Protein AF-A0A7Z3H7X1-F1 (afdb_monomer_lite)

Secondary structure (DSSP, 8-state):
--SS-TTS-HHHHSPPP----SS----TT---------------GGG---HHHHHHHHHHHHHHHHHHHHHHHHHHHHHHHHHHHHHHHTT---HHHHHHHHHHHHHHHHHHHGGGSTTTTTS--PPPPP-

Sequence (131 aa):
MLPHSADAPQAARFPVDLYPADGQVQLPGLDLGERPPTTVGIIDWSQVITAEAKAQAAAEQLLAAVVSDIAHRRAVADTAIAPLQDAFDIGEATPDDEARLKLWKKYRVALSRVPEQEGYPNEIDWPAPPA

Foldseek 3Di:
DPPDDPPDPPCVVDPPDPPPPPDDDDDPPDPPPDDDPPPPPPPPPVPPPDPVNVVVVVVVVLQVVQVVVLVVQLVVLVVLLVVLVVCVVVVNHDPVSVVLNVQSVVLNVLSVCQCVDPCPPPDTDRDDRDD

Structure (mmCIF, N/CA/C/O backbone):
data_AF-A0A7Z3H7X1-F1
#
_entry.id   AF-A0A7Z3H7X1-F1
#
loop_
_atom_site.group_PDB
_atom_site.id
_atom_site.type_symbol
_atom_site.label_atom_id
_atom_site.label_alt_id
_atom_site.label_comp_id
_atom_site.label_asym_id
_atom_site.label_entity_id
_atom_site.label_seq_id
_atom_site.pdbx_PDB_ins_code
_atom_site.Cartn_x
_atom_site.Cartn_y
_atom_site.Cartn_z
_atom_site.occupancy
_atom_site.B_iso_or_equiv
_atom_site.auth_seq_id
_atom_site.auth_comp_id
_atom_site.auth_asym_id
_atom_site.auth_atom_id
_atom_site.pdbx_PDB_model_num
ATOM 1 N N . MET A 1 1 ? 50.606 -27.508 -42.759 1.00 47.12 1 MET A N 1
ATOM 2 C CA . MET A 1 1 ? 51.928 -26.851 -42.785 1.00 47.12 1 MET A CA 1
ATOM 3 C C . MET A 1 1 ? 51.673 -25.367 -42.979 1.00 47.12 1 MET A C 1
ATOM 5 O O . MET A 1 1 ? 51.220 -24.991 -44.050 1.00 47.12 1 MET A O 1
ATOM 9 N N . LEU A 1 2 ? 51.812 -24.559 -41.924 1.00 52.75 2 LEU A N 1
ATOM 10 C CA . LEU A 1 2 ? 51.730 -23.098 -42.046 1.00 52.75 2 LEU A CA 1
ATOM 11 C C . LEU A 1 2 ? 52.907 -22.629 -42.921 1.00 52.75 2 LEU A C 1
ATOM 13 O O . LEU A 1 2 ? 54.008 -23.146 -42.729 1.00 52.75 2 LEU A O 1
ATOM 17 N N . PRO A 1 3 ? 52.704 -21.706 -43.878 1.00 58.84 3 PRO A N 1
ATOM 18 C CA . PRO A 1 3 ? 53.699 -21.405 -44.910 1.00 58.84 3 PRO A CA 1
ATOM 19 C C . PRO A 1 3 ? 54.991 -20.751 -44.391 1.00 58.84 3 PRO A C 1
ATOM 21 O O . PRO A 1 3 ? 55.952 -20.660 -45.150 1.00 58.84 3 PRO A O 1
ATOM 24 N N . HIS A 1 4 ? 55.068 -20.353 -43.113 1.00 54.34 4 HIS A N 1
ATOM 25 C CA . HIS A 1 4 ? 56.256 -19.716 -42.538 1.00 54.34 4 HIS A CA 1
ATOM 26 C C . HIS A 1 4 ? 56.580 -20.268 -41.138 1.00 54.34 4 HIS A C 1
ATOM 28 O O . HIS A 1 4 ? 55.733 -20.277 -40.244 1.00 54.34 4 HIS A O 1
ATOM 34 N N . SER A 1 5 ? 57.814 -20.748 -40.955 1.00 57.41 5 SER A N 1
ATOM 35 C CA . SER A 1 5 ? 58.368 -21.255 -39.693 1.00 57.41 5 SER A CA 1
ATOM 36 C C . SER A 1 5 ? 58.697 -20.123 -38.711 1.00 57.41 5 SER A C 1
ATOM 38 O O . SER A 1 5 ? 58.894 -18.970 -39.097 1.00 57.41 5 SER A O 1
ATOM 40 N N . ALA A 1 6 ? 58.761 -20.451 -37.414 1.00 58.62 6 ALA A N 1
ATOM 41 C CA . ALA A 1 6 ? 58.834 -19.469 -36.331 1.00 58.62 6 ALA A CA 1
ATOM 42 C C . ALA A 1 6 ? 60.137 -18.642 -36.255 1.00 58.62 6 ALA A C 1
ATOM 44 O O . ALA A 1 6 ? 60.213 -17.728 -35.434 1.00 58.62 6 ALA A O 1
ATOM 45 N N . ASP A 1 7 ? 61.103 -18.922 -37.129 1.00 59.03 7 ASP A N 1
ATOM 46 C CA . ASP A 1 7 ? 62.408 -18.256 -37.239 1.00 59.03 7 ASP A CA 1
ATOM 47 C C . ASP A 1 7 ? 62.498 -17.323 -38.469 1.00 59.03 7 ASP A C 1
ATOM 49 O O . ASP A 1 7 ? 63.521 -16.702 -38.731 1.00 59.03 7 ASP A O 1
ATOM 53 N N . ALA A 1 8 ? 61.415 -17.198 -39.250 1.00 57.50 8 ALA A N 1
ATOM 54 C CA . ALA A 1 8 ? 61.398 -16.329 -40.422 1.00 57.50 8 ALA A CA 1
ATOM 55 C C . ALA A 1 8 ? 61.550 -14.843 -40.021 1.00 57.50 8 ALA A C 1
ATOM 57 O O . ALA A 1 8 ? 60.896 -14.409 -39.058 1.00 57.50 8 ALA A O 1
ATOM 58 N N . PRO A 1 9 ? 62.357 -14.051 -40.759 1.00 61.84 9 PRO A N 1
ATOM 59 C CA . PRO A 1 9 ? 62.561 -12.631 -40.484 1.00 61.84 9 PRO A CA 1
ATOM 60 C C . PRO A 1 9 ? 61.236 -11.865 -40.573 1.00 61.84 9 PRO A C 1
ATOM 62 O O . PRO A 1 9 ? 60.347 -12.231 -41.341 1.00 61.84 9 PRO A O 1
ATOM 65 N N . GLN A 1 10 ? 61.091 -10.788 -39.797 1.00 59.53 10 GLN A N 1
ATOM 66 C CA . GLN A 1 10 ? 59.816 -10.074 -39.627 1.00 59.53 10 GLN A CA 1
ATOM 67 C C . GLN A 1 10 ? 59.187 -9.613 -40.956 1.00 59.53 10 GLN A C 1
ATOM 69 O O . GLN A 1 10 ? 57.973 -9.714 -41.112 1.00 59.53 10 GLN A O 1
ATOM 74 N N . ALA A 1 11 ? 60.011 -9.246 -41.944 1.00 59.94 11 ALA A N 1
ATOM 75 C CA . ALA A 1 11 ? 59.586 -8.876 -43.299 1.00 59.94 11 ALA A CA 1
ATOM 76 C C . ALA A 1 11 ? 58.986 -10.033 -44.129 1.00 59.94 11 ALA A C 1
ATOM 78 O O . ALA A 1 11 ? 58.267 -9.790 -45.092 1.00 59.94 11 ALA A O 1
ATOM 79 N N . ALA A 1 12 ? 59.275 -11.290 -43.776 1.00 59.50 12 ALA A N 1
ATOM 80 C CA . ALA A 1 12 ? 58.675 -12.471 -44.403 1.00 59.50 12 ALA A CA 1
ATOM 81 C C . ALA A 1 12 ? 57.371 -12.905 -43.713 1.00 59.50 12 ALA A C 1
ATOM 83 O O . ALA A 1 12 ? 56.585 -13.647 -44.295 1.00 59.50 12 ALA A O 1
ATOM 84 N N . ARG A 1 13 ? 57.140 -12.464 -42.469 1.00 58.53 13 ARG A N 1
ATOM 85 C CA . ARG A 1 13 ? 55.922 -12.772 -41.701 1.00 58.53 13 ARG A CA 1
ATOM 86 C C . ARG A 1 13 ? 54.839 -11.722 -41.866 1.00 58.53 13 ARG A C 1
ATOM 88 O O . ARG A 1 13 ? 53.662 -12.063 -41.830 1.00 58.53 13 ARG A O 1
ATOM 95 N N . PHE A 1 14 ? 55.243 -10.469 -42.030 1.00 59.56 14 PHE A N 1
ATOM 96 C CA . PHE A 1 14 ? 54.345 -9.343 -42.204 1.00 59.56 14 PHE A CA 1
ATOM 97 C C . PHE A 1 14 ? 54.836 -8.536 -43.406 1.00 59.56 14 PHE A C 1
ATOM 99 O O . PHE A 1 14 ? 55.933 -7.974 -43.338 1.00 59.56 14 PHE A O 1
ATOM 106 N N . PRO A 1 15 ? 54.084 -8.509 -44.520 1.00 63.66 15 PRO A N 1
ATOM 107 C CA . PRO A 1 15 ? 54.414 -7.618 -45.619 1.00 63.66 15 PRO A CA 1
ATOM 108 C C . PRO A 1 15 ? 54.400 -6.170 -45.113 1.00 63.66 15 PRO A C 1
ATOM 110 O O . PRO A 1 15 ? 53.576 -5.807 -44.275 1.00 63.66 15 PRO A O 1
ATOM 113 N N . VAL A 1 16 ? 55.345 -5.363 -45.596 1.00 63.94 16 VAL A N 1
ATOM 114 C CA . VAL A 1 16 ? 55.392 -3.919 -45.331 1.00 63.94 16 VAL A CA 1
ATOM 115 C C . VAL A 1 16 ? 54.067 -3.287 -45.751 1.00 63.94 16 VAL A C 1
ATOM 117 O O . VAL A 1 16 ? 53.587 -3.561 -46.854 1.00 63.94 16 VAL A O 1
ATOM 120 N N . ASP A 1 17 ? 53.509 -2.431 -44.892 1.00 62.94 17 ASP A N 1
ATOM 121 C CA . ASP A 1 17 ? 52.371 -1.594 -45.258 1.00 62.94 17 ASP A CA 1
ATOM 122 C C . ASP A 1 17 ? 52.748 -0.761 -46.482 1.00 62.94 17 ASP A C 1
ATOM 124 O O . ASP A 1 17 ? 53.668 0.064 -46.463 1.00 62.94 17 ASP A O 1
ATOM 128 N N . LEU A 1 18 ? 52.040 -1.005 -47.581 1.00 62.94 18 LEU A N 1
ATOM 129 C CA . LEU A 1 18 ? 52.082 -0.126 -48.731 1.00 62.94 18 LEU A CA 1
ATOM 130 C C . LEU A 1 18 ? 51.364 1.153 -48.310 1.00 62.94 18 LEU A C 1
ATOM 132 O O . LEU A 1 18 ? 50.143 1.165 -48.196 1.00 62.94 18 LEU A O 1
ATOM 136 N N . TYR A 1 19 ? 52.121 2.220 -48.073 1.00 59.94 19 TYR A N 1
ATOM 137 C CA . TYR A 1 19 ? 51.577 3.570 -48.038 1.00 59.94 19 TYR A CA 1
ATOM 138 C C . TYR A 1 19 ? 51.411 4.015 -49.494 1.00 59.94 19 TYR A C 1
ATOM 140 O O . TYR A 1 19 ? 52.415 4.380 -50.117 1.00 59.94 19 TYR A O 1
ATOM 148 N N . PRO A 1 20 ? 50.208 3.941 -50.102 1.00 58.94 20 PRO A N 1
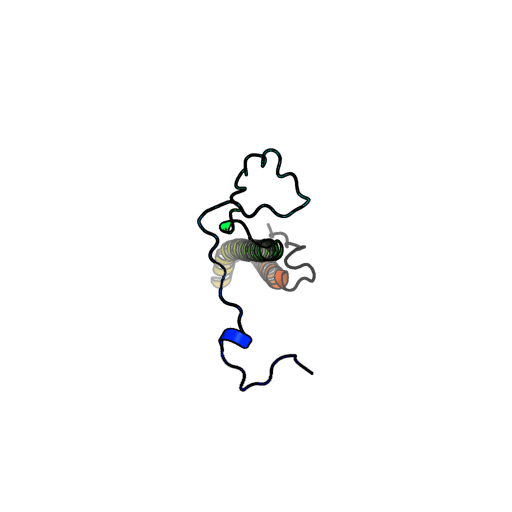ATOM 149 C CA . PRO A 1 20 ? 50.015 4.600 -51.382 1.00 58.94 20 PRO A CA 1
ATOM 150 C C . PRO A 1 20 ? 50.342 6.084 -51.188 1.00 58.94 20 PRO A C 1
ATOM 152 O O . PRO A 1 20 ? 49.929 6.687 -50.198 1.00 58.94 20 PRO A O 1
ATOM 155 N N . ALA A 1 21 ? 51.105 6.670 -52.114 1.00 56.97 21 ALA A N 1
ATOM 156 C CA . ALA A 1 21 ? 51.181 8.122 -52.208 1.00 56.97 21 ALA A CA 1
ATOM 157 C C . ALA A 1 21 ? 49.740 8.638 -52.303 1.00 56.97 21 ALA A C 1
ATOM 159 O O . ALA A 1 21 ? 49.008 8.138 -53.155 1.00 56.97 21 ALA A O 1
ATOM 160 N N . ASP A 1 22 ? 49.344 9.540 -51.397 1.00 52.88 22 ASP A N 1
ATOM 161 C CA . ASP A 1 22 ? 47.984 10.075 -51.231 1.00 52.88 22 ASP A CA 1
ATOM 162 C C . ASP A 1 22 ? 47.238 10.186 -52.574 1.00 52.88 22 ASP A C 1
ATOM 164 O O . ASP A 1 22 ? 47.444 11.107 -53.366 1.00 52.88 22 ASP A O 1
ATOM 168 N N . GLY A 1 23 ? 46.428 9.171 -52.874 1.00 60.62 23 GLY A N 1
ATOM 169 C CA . GLY A 1 23 ? 45.860 8.956 -54.197 1.00 60.62 23 GLY A CA 1
ATOM 170 C C . GLY A 1 23 ? 44.895 7.776 -54.189 1.00 60.62 23 GLY A C 1
ATOM 171 O O . GLY A 1 23 ? 45.133 6.760 -53.535 1.00 60.62 23 GLY A O 1
ATOM 172 N N . GLN A 1 24 ? 43.761 7.928 -54.877 1.00 54.06 24 GLN A N 1
ATOM 173 C CA . GLN A 1 24 ? 42.690 6.932 -54.890 1.00 54.06 24 GLN A CA 1
ATOM 174 C C . GLN A 1 24 ? 43.179 5.602 -55.481 1.00 54.06 24 GLN A C 1
ATOM 176 O O . GLN A 1 24 ? 43.585 5.529 -56.639 1.00 54.06 24 GLN A O 1
ATOM 181 N N . VAL A 1 25 ? 43.102 4.532 -54.689 1.00 54.19 25 VAL A N 1
ATOM 182 C CA . VAL A 1 25 ? 43.359 3.166 -55.155 1.00 54.19 25 VAL A CA 1
ATOM 183 C C . VAL A 1 25 ? 42.160 2.716 -55.996 1.00 54.19 25 VAL A C 1
ATOM 185 O O . VAL A 1 25 ? 41.135 2.302 -55.454 1.00 54.19 25 VAL A O 1
ATOM 188 N N . GLN A 1 26 ? 42.255 2.832 -57.322 1.00 55.38 26 GLN A N 1
ATOM 189 C CA . GLN A 1 26 ? 41.218 2.342 -58.233 1.00 55.38 26 GLN A CA 1
ATOM 190 C C . GLN A 1 26 ? 41.362 0.822 -58.406 1.00 55.38 26 GLN A C 1
ATOM 192 O O . GLN A 1 26 ? 42.329 0.339 -58.995 1.00 55.38 26 GLN A O 1
ATOM 197 N N . LEU A 1 27 ? 40.395 0.055 -57.898 1.00 55.19 27 LEU A N 1
ATOM 198 C CA . LEU A 1 27 ? 40.308 -1.387 -58.138 1.00 55.19 27 LEU A CA 1
ATOM 199 C C . LEU A 1 27 ? 39.831 -1.645 -59.585 1.00 55.19 27 LEU A C 1
ATOM 201 O O . LEU A 1 27 ? 38.851 -1.031 -60.015 1.00 55.19 27 LEU A O 1
ATOM 205 N N . PRO A 1 28 ? 40.478 -2.541 -60.355 1.00 53.84 28 PRO A N 1
ATOM 206 C CA . PRO A 1 28 ? 40.094 -2.804 -61.739 1.00 53.84 28 PRO A CA 1
ATOM 207 C C . PRO A 1 28 ? 38.726 -3.503 -61.800 1.00 53.84 28 PRO A C 1
ATOM 209 O O . PRO A 1 28 ? 38.554 -4.590 -61.255 1.00 53.84 28 PRO A O 1
ATOM 212 N N . GLY A 1 29 ? 37.756 -2.875 -62.476 1.00 57.56 29 GLY A N 1
ATOM 213 C CA . GLY A 1 29 ? 36.411 -3.423 -62.717 1.00 57.56 29 GLY A CA 1
ATOM 214 C C . GLY A 1 29 ? 35.267 -2.777 -61.923 1.00 57.56 29 GLY A C 1
ATOM 215 O O . GLY A 1 29 ? 34.116 -3.146 -62.137 1.00 57.56 29 GLY A O 1
ATOM 216 N N . LEU A 1 30 ? 35.551 -1.807 -61.049 1.00 53.56 30 LEU A N 1
ATOM 217 C CA . LEU A 1 30 ? 34.536 -1.003 -60.361 1.00 53.56 30 LEU A CA 1
ATOM 218 C C . LEU A 1 30 ? 34.607 0.443 -60.864 1.00 53.56 30 LEU A C 1
ATOM 220 O O . LEU A 1 30 ? 35.495 1.206 -60.481 1.00 53.56 30 LEU A O 1
ATOM 224 N N . ASP A 1 31 ? 33.673 0.804 -61.743 1.00 57.12 31 ASP A N 1
ATOM 225 C CA . ASP A 1 31 ? 33.411 2.197 -62.100 1.00 57.12 31 ASP A CA 1
ATOM 226 C C . ASP A 1 31 ? 32.767 2.869 -60.878 1.00 57.12 31 ASP A C 1
ATOM 228 O O . ASP A 1 31 ? 31.596 2.652 -60.565 1.00 57.12 31 ASP A O 1
ATOM 232 N N . LEU A 1 32 ? 33.570 3.603 -60.103 1.00 55.00 32 LEU A N 1
ATOM 233 C CA . LEU A 1 32 ? 33.102 4.386 -58.958 1.00 55.00 32 LEU A CA 1
ATOM 234 C C . LEU A 1 32 ? 32.497 5.704 -59.461 1.00 55.00 32 LEU A C 1
ATOM 236 O O . LEU A 1 32 ? 32.973 6.784 -59.114 1.00 55.00 32 LEU A O 1
ATOM 240 N N . GLY A 1 33 ? 31.466 5.609 -60.301 1.00 52.97 33 GLY A N 1
ATOM 241 C CA . GLY A 1 33 ? 30.613 6.741 -60.638 1.00 52.97 33 GLY A CA 1
ATOM 242 C C . GLY A 1 33 ? 29.989 7.318 -59.366 1.00 52.97 33 GLY A C 1
ATOM 243 O O . GLY A 1 33 ? 29.518 6.561 -58.519 1.00 52.97 33 GLY A O 1
ATOM 244 N N . GLU A 1 34 ? 30.073 8.646 -59.232 1.00 52.78 34 GLU A N 1
ATOM 245 C CA . GLU A 1 34 ? 29.483 9.511 -58.201 1.00 52.78 34 GLU A CA 1
ATOM 246 C C . GLU A 1 34 ? 29.096 8.789 -56.894 1.00 52.78 34 GLU A C 1
ATOM 248 O O . GLU A 1 34 ? 27.983 8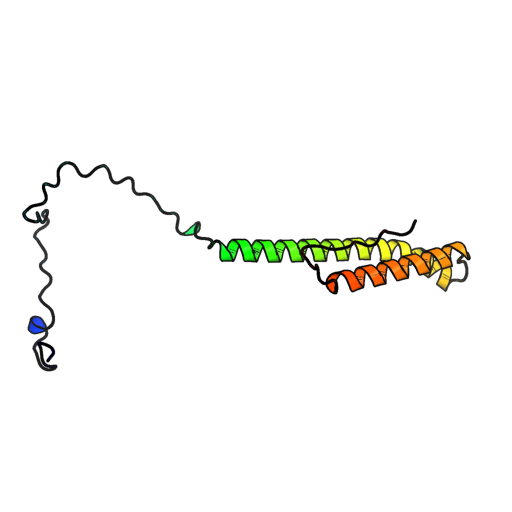.287 -56.728 1.00 52.78 34 GLU A O 1
ATOM 253 N N . ARG A 1 35 ? 30.018 8.753 -55.921 1.00 52.09 35 ARG A N 1
ATOM 254 C CA . ARG A 1 35 ? 29.697 8.305 -54.559 1.00 52.09 35 ARG A CA 1
ATOM 255 C C . ARG A 1 35 ? 28.515 9.168 -54.068 1.00 52.09 35 ARG A C 1
ATOM 257 O O . ARG A 1 35 ? 28.708 10.380 -53.941 1.00 52.09 35 ARG A O 1
ATOM 264 N N . PRO A 1 36 ? 27.311 8.610 -53.815 1.00 56.38 36 PRO A N 1
ATOM 265 C CA . PRO A 1 36 ? 26.204 9.406 -53.296 1.00 56.38 36 PRO A CA 1
ATOM 266 C C . PRO A 1 36 ? 26.674 10.072 -51.999 1.00 56.38 36 PRO A C 1
ATOM 268 O O . PRO A 1 36 ? 27.488 9.466 -51.287 1.00 56.38 36 PRO A O 1
ATOM 271 N N . PRO A 1 37 ? 26.234 11.309 -51.694 1.00 55.81 37 PRO A N 1
ATOM 272 C CA . PRO A 1 37 ? 26.691 12.001 -50.503 1.00 55.81 37 PRO A CA 1
ATOM 273 C C . PRO A 1 37 ? 26.455 11.075 -49.319 1.00 55.81 37 PRO A C 1
ATOM 275 O O . PRO A 1 37 ? 25.331 10.640 -49.067 1.00 55.81 37 PRO A O 1
ATOM 278 N N . THR A 1 38 ? 27.538 10.719 -48.633 1.00 55.59 38 THR A N 1
ATOM 279 C CA . THR A 1 38 ? 27.473 9.987 -47.379 1.00 55.59 38 THR A CA 1
ATOM 280 C C . THR A 1 38 ? 26.728 10.887 -46.407 1.00 55.59 38 THR A C 1
ATOM 282 O O . THR A 1 38 ? 27.332 11.732 -45.748 1.00 55.59 38 THR A O 1
ATOM 285 N N . THR A 1 39 ? 25.407 10.744 -46.323 1.00 55.41 39 THR A N 1
ATOM 286 C CA . THR A 1 39 ? 24.693 11.102 -45.109 1.00 55.41 39 THR A CA 1
ATOM 287 C C . THR A 1 39 ? 25.324 10.229 -44.044 1.00 55.41 39 THR A C 1
ATOM 289 O O . THR A 1 39 ? 25.066 9.029 -43.975 1.00 55.41 39 THR A O 1
ATOM 292 N N . VAL A 1 40 ? 26.240 10.816 -43.275 1.00 59.75 40 VAL A N 1
ATOM 293 C CA . VAL A 1 40 ? 26.696 10.246 -42.017 1.00 59.75 40 VAL A CA 1
ATOM 294 C C . VAL A 1 40 ? 25.429 10.094 -41.186 1.00 59.75 40 VAL A C 1
ATOM 296 O O . VAL A 1 40 ? 24.940 11.053 -40.597 1.00 59.75 40 VAL A O 1
ATOM 299 N N . GLY A 1 41 ? 24.836 8.903 -41.217 1.00 61.84 41 GLY A N 1
ATOM 300 C CA . GLY A 1 41 ? 23.880 8.492 -40.212 1.00 61.84 41 GLY A CA 1
ATOM 301 C C . GLY A 1 41 ? 24.665 8.464 -38.916 1.00 61.84 41 GLY A C 1
ATOM 302 O O . GLY A 1 41 ? 25.411 7.520 -38.666 1.00 61.84 41 GLY A O 1
ATOM 303 N N . ILE A 1 42 ? 24.591 9.548 -38.150 1.00 67.69 42 ILE A N 1
ATOM 304 C CA . ILE A 1 42 ? 25.136 9.608 -36.801 1.00 67.69 42 ILE A CA 1
ATOM 305 C C . ILE A 1 42 ? 24.275 8.630 -36.004 1.00 67.69 42 ILE A C 1
ATOM 307 O O . ILE A 1 42 ? 23.182 8.973 -35.560 1.00 67.69 42 ILE A O 1
ATOM 311 N N . ILE A 1 43 ? 24.711 7.372 -35.930 1.00 64.06 43 ILE A N 1
ATOM 312 C CA . ILE A 1 43 ? 24.098 6.395 -35.040 1.00 64.06 43 ILE A CA 1
ATOM 313 C C . ILE A 1 43 ? 24.453 6.873 -33.641 1.00 64.06 43 ILE A C 1
ATOM 315 O O . ILE A 1 43 ? 25.612 6.811 -33.226 1.00 64.06 43 ILE A O 1
ATOM 319 N N . ASP A 1 44 ? 23.460 7.419 -32.950 1.00 68.19 44 ASP A N 1
ATOM 320 C CA . ASP A 1 44 ? 23.595 7.803 -31.559 1.00 68.19 44 ASP A CA 1
ATOM 321 C C . ASP A 1 44 ? 23.706 6.523 -30.721 1.00 68.19 44 ASP A C 1
ATOM 323 O O . ASP A 1 44 ? 22.715 5.905 -30.330 1.00 68.19 44 ASP A O 1
ATOM 327 N N . TRP A 1 45 ? 24.943 6.081 -30.487 1.00 65.94 45 TRP A N 1
ATOM 328 C CA . TRP A 1 45 ? 25.227 4.897 -29.678 1.00 65.94 45 TRP A CA 1
ATOM 329 C C . TRP A 1 45 ? 24.828 5.082 -28.201 1.00 65.94 45 TRP A C 1
ATOM 331 O O . TRP A 1 45 ? 24.750 4.096 -27.472 1.00 65.94 45 TRP A O 1
ATOM 341 N N . SER A 1 46 ? 24.504 6.307 -27.762 1.00 63.50 46 SER A N 1
ATOM 342 C CA . SER A 1 46 ? 23.887 6.567 -26.457 1.00 63.50 46 SER A CA 1
ATOM 343 C C . SER A 1 46 ? 22.400 6.181 -26.418 1.00 63.50 46 SER A C 1
ATOM 345 O O . SER A 1 46 ? 21.835 6.113 -25.327 1.00 63.50 46 SER A O 1
ATOM 347 N N . GLN A 1 47 ? 21.763 5.902 -27.558 1.00 58.22 47 GLN A N 1
ATOM 348 C CA . GLN A 1 47 ? 20.366 5.454 -27.640 1.00 58.22 47 GLN A CA 1
ATOM 349 C C . GLN A 1 47 ? 20.221 3.924 -27.682 1.00 58.22 47 GLN A C 1
ATOM 351 O O . GLN A 1 47 ? 19.103 3.415 -27.787 1.00 58.22 47 GLN A O 1
ATOM 356 N N . VAL A 1 48 ? 21.316 3.159 -27.575 1.00 61.22 48 VAL A N 1
ATOM 357 C CA . VAL A 1 48 ? 21.253 1.687 -27.557 1.00 61.22 48 VAL A CA 1
ATOM 358 C C . VAL A 1 48 ? 20.936 1.187 -26.149 1.00 61.22 48 VAL A C 1
ATOM 360 O O . VAL A 1 48 ? 21.751 0.562 -25.478 1.00 61.22 48 VAL A O 1
ATOM 363 N N . ILE A 1 49 ? 19.713 1.454 -25.696 1.00 63.56 49 ILE A N 1
ATOM 364 C CA . ILE A 1 49 ? 19.097 0.642 -24.649 1.00 63.56 49 ILE A CA 1
ATOM 365 C C . ILE A 1 49 ? 18.613 -0.628 -25.346 1.00 63.56 49 ILE A C 1
ATOM 367 O O . ILE A 1 49 ? 17.758 -0.568 -26.233 1.00 63.56 49 ILE A O 1
ATOM 371 N N . THR A 1 50 ? 19.176 -1.783 -24.991 1.00 70.75 50 THR A N 1
ATOM 372 C CA . THR A 1 50 ? 18.671 -3.062 -25.503 1.00 70.75 50 THR A CA 1
ATOM 373 C C . THR A 1 50 ? 17.196 -3.208 -25.124 1.00 70.75 50 THR A C 1
ATOM 375 O O . THR A 1 50 ? 16.761 -2.746 -24.066 1.00 70.75 50 THR A O 1
ATOM 378 N N . ALA A 1 51 ? 16.396 -3.847 -25.984 1.00 72.12 51 ALA A N 1
ATOM 379 C CA . ALA A 1 51 ? 14.987 -4.113 -25.682 1.00 72.12 51 ALA A CA 1
ATOM 380 C C . ALA A 1 51 ? 14.824 -4.832 -24.325 1.00 72.12 51 ALA A C 1
ATOM 382 O O . ALA A 1 51 ? 13.871 -4.568 -23.595 1.00 72.12 51 ALA A O 1
ATOM 383 N N . GLU A 1 52 ? 15.806 -5.660 -23.962 1.00 73.00 52 GLU A N 1
ATOM 384 C CA . GLU A 1 52 ? 15.926 -6.325 -22.664 1.00 73.00 52 GLU A CA 1
ATOM 385 C C . GLU A 1 52 ? 16.087 -5.340 -21.497 1.00 73.00 52 GLU A C 1
ATOM 387 O O . GLU A 1 52 ? 15.316 -5.412 -20.545 1.00 73.00 52 GLU A O 1
ATOM 392 N N . ALA A 1 53 ? 16.999 -4.364 -21.578 1.00 79.81 53 ALA A N 1
ATOM 393 C CA . ALA A 1 53 ? 17.183 -3.370 -20.516 1.00 79.81 53 ALA A CA 1
ATOM 394 C C . ALA A 1 53 ? 15.928 -2.504 -20.304 1.00 79.81 53 ALA A C 1
ATOM 396 O O . ALA A 1 53 ? 15.565 -2.185 -19.171 1.00 79.81 53 ALA A O 1
ATOM 397 N N . LYS A 1 54 ? 15.212 -2.170 -21.386 1.00 77.75 54 LYS A N 1
ATOM 398 C CA . LYS A 1 54 ? 13.930 -1.456 -21.303 1.00 77.75 54 LYS A CA 1
ATOM 399 C C . LYS A 1 54 ? 12.842 -2.305 -20.637 1.00 77.75 54 LYS A C 1
ATOM 401 O O . LYS A 1 54 ? 12.064 -1.779 -19.845 1.00 77.75 54 LYS A O 1
ATOM 406 N N . ALA A 1 55 ? 12.782 -3.599 -20.952 1.00 81.06 55 ALA A N 1
ATOM 407 C CA . ALA A 1 55 ? 11.836 -4.523 -20.331 1.00 81.06 55 ALA A CA 1
ATOM 408 C C . ALA A 1 55 ? 12.117 -4.700 -18.831 1.00 81.06 55 ALA A C 1
ATOM 410 O O . ALA A 1 55 ? 11.189 -4.733 -18.027 1.00 81.06 55 ALA A O 1
ATOM 411 N N . GLN A 1 56 ? 13.393 -4.750 -18.452 1.00 81.00 56 GLN A N 1
ATOM 412 C CA . GLN A 1 56 ? 13.823 -4.907 -17.067 1.00 81.00 56 GLN A CA 1
ATOM 413 C C . GLN A 1 56 ? 13.468 -3.677 -16.223 1.00 81.00 56 GLN A C 1
ATOM 415 O O . GLN A 1 56 ? 12.794 -3.813 -15.204 1.00 81.00 56 GLN A O 1
ATOM 420 N N . ALA A 1 57 ? 13.767 -2.476 -16.729 1.00 83.69 57 ALA A N 1
ATOM 421 C CA . ALA A 1 57 ? 13.364 -1.228 -16.086 1.00 83.69 57 ALA A CA 1
ATOM 422 C C . ALA A 1 57 ? 11.835 -1.112 -15.939 1.00 83.69 57 ALA A C 1
ATOM 424 O O . ALA A 1 57 ? 11.345 -0.677 -14.898 1.00 83.69 57 ALA A O 1
ATOM 425 N N . ALA A 1 58 ? 11.065 -1.537 -16.948 1.00 83.94 58 ALA A N 1
ATOM 426 C CA . ALA A 1 58 ? 9.605 -1.537 -16.873 1.00 83.94 58 ALA A CA 1
ATOM 427 C C . ALA A 1 58 ? 9.074 -2.501 -15.794 1.00 83.94 58 ALA A C 1
ATOM 429 O O . ALA A 1 58 ? 8.138 -2.158 -15.071 1.00 83.94 58 ALA A O 1
ATOM 430 N N . ALA A 1 59 ? 9.686 -3.680 -15.643 1.00 83.31 59 ALA A N 1
ATOM 431 C CA . ALA A 1 59 ? 9.332 -4.631 -14.591 1.00 83.31 59 ALA A CA 1
ATOM 432 C C . ALA A 1 59 ? 9.658 -4.085 -13.189 1.00 83.31 59 ALA A C 1
ATOM 434 O O . ALA A 1 59 ? 8.839 -4.195 -12.276 1.00 83.31 59 ALA A O 1
ATOM 435 N N . GLU A 1 60 ? 10.817 -3.444 -13.023 1.00 86.69 60 GLU A N 1
ATOM 436 C CA . GLU A 1 60 ? 11.205 -2.786 -11.769 1.00 86.69 60 GLU A CA 1
ATOM 437 C C . GLU A 1 60 ? 10.259 -1.632 -11.412 1.00 86.69 60 GLU A C 1
ATOM 439 O O . GLU A 1 60 ? 9.835 -1.511 -10.262 1.00 86.69 60 GLU A O 1
ATOM 444 N N . GLN A 1 61 ? 9.870 -0.814 -12.396 1.00 87.75 61 GLN A N 1
ATOM 445 C CA . GLN A 1 61 ? 8.897 0.263 -12.205 1.00 87.75 61 GLN A CA 1
ATOM 446 C C . GLN A 1 61 ? 7.527 -0.271 -11.781 1.00 87.75 61 GLN A C 1
ATOM 448 O O . GLN A 1 61 ? 6.897 0.304 -10.895 1.00 87.75 61 GLN A O 1
ATOM 453 N N . LEU A 1 62 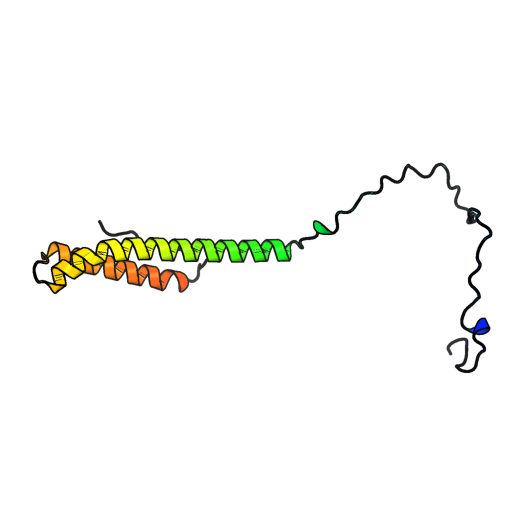? 7.077 -1.374 -12.379 1.00 87.25 62 LEU A N 1
ATOM 454 C CA . LEU A 1 62 ? 5.809 -2.004 -12.030 1.00 87.25 62 LEU A CA 1
ATOM 455 C C . LEU A 1 62 ? 5.843 -2.577 -10.605 1.00 87.25 62 LEU A C 1
ATOM 457 O O . LEU A 1 62 ? 4.926 -2.327 -9.826 1.00 87.25 62 LEU A O 1
ATOM 461 N N . LEU A 1 63 ? 6.931 -3.250 -10.222 1.00 85.75 63 LEU A N 1
ATOM 462 C CA . LEU A 1 63 ? 7.141 -3.704 -8.844 1.00 85.75 63 LEU A CA 1
ATOM 463 C C . LEU A 1 63 ? 7.137 -2.534 -7.853 1.00 85.75 63 LEU A C 1
ATOM 465 O O . LEU A 1 63 ? 6.470 -2.607 -6.822 1.00 85.75 63 LEU A O 1
ATOM 469 N N . ALA A 1 64 ? 7.844 -1.447 -8.164 1.00 88.88 64 ALA A N 1
ATOM 470 C CA . ALA A 1 64 ? 7.894 -0.265 -7.310 1.00 88.88 64 ALA A CA 1
ATOM 471 C C . ALA A 1 64 ? 6.513 0.392 -7.156 1.00 88.88 64 ALA A C 1
ATOM 473 O O . ALA A 1 64 ? 6.125 0.740 -6.039 1.00 88.88 64 ALA A O 1
ATOM 474 N N . ALA A 1 65 ? 5.754 0.512 -8.251 1.00 88.88 65 ALA A N 1
ATOM 475 C CA . ALA A 1 65 ? 4.392 1.036 -8.232 1.00 88.88 65 ALA A CA 1
ATOM 476 C C . ALA A 1 65 ? 3.489 0.178 -7.338 1.00 88.88 65 ALA A C 1
ATOM 478 O O . ALA A 1 65 ? 2.886 0.691 -6.397 1.00 88.88 65 ALA A O 1
ATOM 479 N N . VAL A 1 66 ? 3.498 -1.140 -7.535 1.00 88.44 66 VAL A N 1
ATOM 480 C CA . VAL A 1 66 ? 2.703 -2.075 -6.736 1.00 88.44 66 VAL A CA 1
ATOM 481 C C . VAL A 1 66 ? 3.072 -2.026 -5.250 1.00 88.44 66 VAL A C 1
ATOM 483 O O . VAL A 1 66 ? 2.189 -1.971 -4.394 1.00 88.44 66 VAL A O 1
ATOM 486 N N . VAL A 1 67 ? 4.365 -2.010 -4.911 1.00 87.88 67 VAL A N 1
ATOM 487 C CA . VAL A 1 67 ? 4.815 -1.892 -3.514 1.00 87.88 67 VAL A CA 1
ATOM 488 C C . VAL A 1 67 ? 4.348 -0.570 -2.906 1.00 87.88 67 VAL A C 1
ATOM 490 O O . VAL A 1 67 ? 3.908 -0.550 -1.753 1.00 87.88 67 VAL A O 1
ATOM 493 N N . SER A 1 68 ? 4.396 0.523 -3.673 1.00 89.81 68 SER A N 1
ATOM 494 C CA . SER A 1 68 ? 3.902 1.825 -3.220 1.00 89.81 68 SER A CA 1
ATOM 495 C C . SER A 1 68 ? 2.386 1.826 -2.988 1.00 89.81 68 SER A C 1
ATOM 497 O O . SER A 1 68 ? 1.937 2.346 -1.967 1.00 89.81 68 SER A O 1
ATOM 499 N N . ASP A 1 69 ? 1.608 1.156 -3.843 1.00 89.56 69 ASP A N 1
ATOM 500 C CA . ASP A 1 69 ? 0.164 0.977 -3.672 1.00 89.56 69 ASP A CA 1
ATOM 501 C C . ASP A 1 69 ? -0.165 0.156 -2.420 1.00 89.56 69 ASP A C 1
ATOM 503 O O . ASP A 1 69 ? -1.043 0.530 -1.635 1.00 89.56 69 ASP A O 1
ATOM 507 N N . ILE A 1 70 ? 0.567 -0.939 -2.175 1.00 88.12 70 ILE A N 1
ATOM 508 C CA . ILE A 1 70 ? 0.424 -1.736 -0.945 1.00 88.12 70 ILE A CA 1
ATOM 509 C C . ILE A 1 70 ? 0.717 -0.865 0.279 1.00 88.12 70 ILE A C 1
ATOM 511 O O . ILE A 1 70 ? -0.045 -0.886 1.250 1.00 88.12 70 ILE A O 1
ATOM 515 N N . ALA A 1 71 ? 1.811 -0.099 0.247 1.00 89.62 71 ALA A N 1
ATOM 516 C CA . ALA A 1 71 ? 2.206 0.773 1.346 1.00 89.62 71 ALA A CA 1
ATOM 517 C C . ALA A 1 71 ? 1.160 1.865 1.608 1.00 89.62 71 ALA A C 1
ATOM 519 O O . ALA A 1 71 ? 0.785 2.084 2.760 1.00 89.62 71 ALA A O 1
ATOM 520 N N . HIS A 1 72 ? 0.629 2.490 0.556 1.00 90.62 72 HIS A N 1
ATOM 521 C CA . HIS A 1 72 ? -0.426 3.492 0.663 1.00 90.62 72 HIS A CA 1
ATOM 522 C C . HIS A 1 72 ? -1.699 2.908 1.288 1.00 90.62 72 HIS A C 1
ATOM 524 O O . HIS A 1 72 ? -2.222 3.446 2.264 1.00 90.62 72 HIS A O 1
ATOM 530 N N . ARG A 1 73 ? -2.166 1.757 0.790 1.00 89.56 73 ARG A N 1
ATOM 531 C CA . ARG A 1 73 ? -3.363 1.079 1.313 1.00 89.56 73 ARG A CA 1
ATOM 532 C C . ARG A 1 73 ? -3.197 0.636 2.765 1.00 89.56 73 ARG A C 1
ATOM 534 O O . ARG A 1 73 ? -4.155 0.718 3.534 1.00 89.56 73 ARG A O 1
ATOM 541 N N . ARG A 1 74 ? -1.999 0.182 3.147 1.00 89.38 74 ARG A N 1
ATOM 542 C CA . ARG A 1 74 ? -1.666 -0.123 4.546 1.00 89.38 74 ARG A CA 1
ATOM 543 C C . ARG A 1 74 ? -1.701 1.132 5.407 1.00 89.38 74 ARG A C 1
ATOM 545 O O . ARG A 1 74 ? -2.365 1.105 6.431 1.00 89.38 74 ARG A O 1
ATOM 552 N N . ALA A 1 75 ? -1.089 2.230 4.965 1.00 90.56 75 ALA A N 1
ATOM 553 C CA . ALA A 1 75 ? -1.103 3.487 5.707 1.00 90.56 75 ALA A CA 1
ATOM 554 C C . ALA A 1 75 ? -2.535 3.980 5.967 1.00 90.56 75 ALA A C 1
ATOM 556 O O . ALA A 1 75 ? -2.861 4.312 7.101 1.00 90.56 75 ALA A O 1
ATOM 557 N N . VAL A 1 76 ? -3.418 3.940 4.960 1.00 90.06 76 VAL A N 1
ATOM 558 C CA . VAL A 1 76 ? -4.847 4.262 5.139 1.00 90.06 76 VAL A CA 1
ATOM 559 C C . VAL A 1 76 ? -5.490 3.353 6.192 1.00 90.06 76 VAL A C 1
ATOM 561 O O . VAL A 1 76 ? -6.171 3.841 7.095 1.00 90.06 76 VAL A O 1
ATOM 564 N N . ALA A 1 77 ? -5.234 2.044 6.135 1.00 89.69 77 ALA A N 1
ATOM 565 C CA . ALA A 1 77 ? -5.746 1.113 7.134 1.00 89.69 77 ALA A CA 1
ATOM 566 C C . ALA A 1 77 ? -5.222 1.419 8.541 1.00 89.69 77 ALA A C 1
ATOM 568 O O . ALA A 1 77 ? -6.012 1.471 9.475 1.00 89.69 77 ALA A O 1
ATOM 569 N N . ASP A 1 78 ? -3.922 1.662 8.708 1.00 89.19 78 ASP A N 1
ATOM 570 C CA . ASP A 1 78 ? -3.333 1.984 10.009 1.00 89.19 78 ASP A CA 1
ATOM 571 C C . ASP A 1 78 ? -3.873 3.319 10.559 1.00 89.19 78 ASP A C 1
ATOM 573 O O . ASP A 1 78 ? -4.164 3.401 11.751 1.00 89.19 78 ASP A O 1
ATOM 577 N N . THR A 1 79 ? -4.130 4.323 9.708 1.00 90.31 79 THR A N 1
ATOM 578 C CA . THR A 1 79 ? -4.771 5.583 10.141 1.00 90.31 79 THR A CA 1
ATOM 579 C C . THR A 1 79 ? -6.215 5.402 10.609 1.00 90.31 79 THR A C 1
ATOM 581 O O . THR A 1 79 ? -6.647 6.116 11.508 1.00 90.31 79 THR A O 1
ATOM 584 N N . ALA A 1 80 ? -6.955 4.445 10.040 1.00 89.00 80 ALA A N 1
ATOM 585 C CA . ALA A 1 80 ? -8.310 4.117 10.481 1.00 89.00 80 ALA A CA 1
ATOM 586 C C . ALA A 1 80 ? -8.309 3.215 11.727 1.00 89.00 80 ALA A C 1
ATOM 588 O O . ALA A 1 80 ? -9.178 3.341 12.587 1.00 89.00 80 ALA A O 1
ATOM 589 N N . ILE A 1 81 ? -7.322 2.322 11.843 1.00 90.75 81 ILE A N 1
ATOM 590 C CA . ILE A 1 81 ? -7.147 1.424 12.989 1.00 90.75 81 ILE A CA 1
ATOM 591 C C . ILE A 1 81 ? -6.733 2.200 14.235 1.00 90.75 81 ILE A C 1
ATOM 593 O O . ILE A 1 81 ? -7.244 1.874 15.296 1.00 90.75 81 ILE A O 1
ATOM 597 N N . ALA A 1 82 ? -5.844 3.193 14.128 1.00 91.69 82 ALA A N 1
ATOM 598 C CA . ALA A 1 82 ? -5.322 3.942 15.274 1.00 91.69 82 ALA A CA 1
ATOM 599 C C . ALA A 1 82 ? -6.419 4.463 16.231 1.00 91.69 82 ALA A C 1
ATOM 601 O O . ALA A 1 82 ? -6.417 4.038 17.381 1.00 91.69 82 ALA A O 1
ATOM 602 N N . PRO A 1 83 ? -7.417 5.261 15.795 1.00 90.00 83 PRO A N 1
ATOM 603 C CA . PRO A 1 83 ? -8.458 5.752 16.702 1.00 90.00 83 PRO A CA 1
ATOM 604 C C . PRO A 1 83 ? -9.368 4.639 17.249 1.00 90.00 83 PRO A C 1
ATOM 606 O O . PRO A 1 83 ? -9.794 4.704 18.398 1.00 90.00 83 PRO A O 1
ATOM 609 N N . LEU A 1 84 ? -9.658 3.602 16.452 1.00 90.75 84 LEU A N 1
ATOM 610 C CA . LEU A 1 84 ? -10.464 2.453 16.890 1.00 90.75 84 LEU A CA 1
ATOM 611 C C . LEU A 1 84 ? -9.727 1.610 17.939 1.00 90.75 84 LEU A C 1
ATOM 613 O O . LEU A 1 84 ? -10.335 1.061 18.854 1.00 90.75 84 LEU A O 1
ATOM 617 N N . GLN A 1 85 ? -8.413 1.481 17.774 1.00 92.06 85 GLN A N 1
ATOM 618 C CA . GLN A 1 85 ? -7.529 0.769 18.679 1.00 92.06 85 GLN A CA 1
ATOM 619 C C . GLN A 1 85 ? -7.363 1.562 19.976 1.00 92.06 85 GLN A C 1
ATOM 621 O O . GLN A 1 85 ? -7.544 0.979 21.034 1.00 92.06 85 GLN A O 1
ATOM 626 N N . ASP A 1 86 ? -7.163 2.879 19.899 1.00 92.81 86 ASP A N 1
ATOM 627 C CA . ASP A 1 86 ? -7.108 3.757 21.070 1.00 92.81 86 ASP A CA 1
ATOM 628 C C . ASP A 1 86 ? -8.406 3.671 21.888 1.00 92.81 86 ASP A C 1
ATOM 630 O O . ASP A 1 86 ? -8.350 3.460 23.098 1.00 92.81 86 ASP A O 1
ATOM 634 N N . ALA A 1 87 ? -9.575 3.739 21.235 1.00 90.56 87 ALA A N 1
ATOM 635 C CA . ALA A 1 87 ? -10.877 3.563 21.887 1.00 90.56 87 ALA A CA 1
ATOM 636 C C . ALA A 1 87 ? -11.013 2.181 22.556 1.00 90.56 87 ALA A C 1
ATOM 638 O O . ALA A 1 87 ? -11.575 2.057 23.646 1.00 90.56 87 ALA A O 1
ATOM 639 N N . PHE A 1 88 ? -10.478 1.135 21.923 1.00 91.12 88 PHE A N 1
ATOM 640 C CA . PHE A 1 88 ? -10.465 -0.218 22.476 1.00 91.12 88 PHE A CA 1
ATOM 641 C C . PHE A 1 88 ? -9.533 -0.334 23.688 1.00 91.12 88 PHE A C 1
ATOM 643 O O . PHE A 1 88 ? -9.915 -0.929 24.693 1.00 91.12 88 PHE A O 1
ATOM 650 N N . ASP A 1 89 ? -8.343 0.264 23.618 1.00 92.50 89 ASP A N 1
ATOM 651 C CA . ASP A 1 89 ? -7.338 0.235 24.682 1.00 92.50 89 ASP A CA 1
ATOM 652 C C . ASP A 1 89 ? -7.780 1.030 25.925 1.00 92.50 89 ASP A C 1
ATOM 654 O O . ASP A 1 89 ? -7.493 0.614 27.049 1.00 92.50 89 ASP A O 1
ATOM 658 N N . ILE A 1 90 ? -8.533 2.125 25.754 1.00 93.06 90 ILE A N 1
ATOM 659 C CA . ILE A 1 90 ? -9.134 2.886 26.869 1.00 93.06 90 ILE A CA 1
ATOM 660 C C . ILE A 1 90 ? -10.471 2.304 27.360 1.00 93.06 90 ILE A C 1
ATOM 662 O O . ILE A 1 90 ? -11.007 2.763 28.368 1.00 93.06 90 ILE A O 1
ATOM 666 N N . GLY A 1 91 ? -11.011 1.288 26.677 1.00 89.06 91 GLY A N 1
ATOM 667 C CA . GLY A 1 91 ? -12.276 0.638 27.032 1.00 89.06 91 GLY A CA 1
ATOM 668 C C . GLY A 1 91 ? -13.540 1.441 26.694 1.00 89.06 91 GLY A C 1
ATOM 669 O O . GLY A 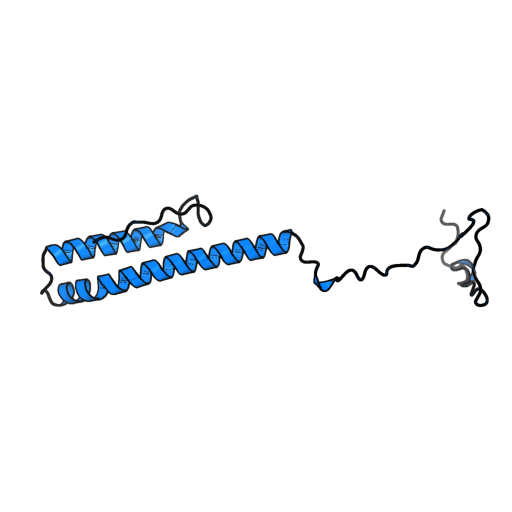1 91 ? -14.613 1.106 27.190 1.00 89.06 91 GLY A O 1
ATOM 670 N N . GLU A 1 92 ? -13.432 2.476 25.859 1.00 89.94 92 GLU A N 1
ATOM 671 C CA . GLU A 1 92 ? -14.567 3.262 25.344 1.00 89.94 92 GLU A CA 1
ATOM 672 C C . GLU A 1 92 ? -15.068 2.762 23.977 1.00 89.94 92 GLU A C 1
ATOM 674 O O . GLU A 1 92 ? -16.035 3.301 23.438 1.00 89.94 92 GLU A O 1
ATOM 679 N N . ALA A 1 93 ? -14.438 1.728 23.408 1.00 90.12 93 ALA A N 1
ATOM 680 C CA . ALA A 1 93 ? -14.868 1.135 22.148 1.00 90.12 93 ALA A CA 1
ATOM 681 C C . ALA A 1 93 ? -16.302 0.613 22.241 1.00 90.12 93 ALA A C 1
ATOM 683 O O . ALA A 1 93 ? -16.657 -0.190 23.108 1.00 90.12 93 ALA A O 1
ATOM 684 N N . THR A 1 94 ? -17.122 1.037 21.288 1.00 90.31 94 THR A N 1
ATOM 685 C CA . THR A 1 94 ? -18.450 0.467 21.106 1.00 90.31 94 THR A CA 1
ATOM 686 C C . THR A 1 94 ? -18.345 -0.914 20.441 1.00 90.31 94 THR A C 1
ATOM 688 O O . THR A 1 94 ? -17.350 -1.218 19.774 1.00 90.31 94 THR A O 1
ATOM 691 N N . PRO A 1 95 ? -19.377 -1.773 20.545 1.00 89.62 95 PRO A N 1
ATOM 692 C CA . PRO A 1 95 ? -19.403 -3.033 19.798 1.00 89.62 95 PRO A CA 1
ATOM 693 C C . PRO A 1 95 ? -19.285 -2.837 18.274 1.00 89.62 95 PRO A C 1
ATOM 695 O O . PRO A 1 95 ? -18.831 -3.747 17.576 1.00 89.62 95 PRO A O 1
ATOM 698 N N . ASP A 1 96 ? -19.664 -1.662 17.758 1.00 88.31 96 ASP A N 1
ATOM 699 C CA . ASP A 1 96 ? -19.463 -1.284 16.356 1.00 88.31 96 ASP A CA 1
ATOM 700 C C . ASP A 1 96 ? -17.979 -1.011 16.058 1.00 88.31 96 ASP A C 1
ATOM 702 O O . ASP A 1 96 ? -17.424 -1.579 15.116 1.00 88.31 96 ASP A O 1
ATOM 706 N N . ASP A 1 97 ? -17.288 -0.260 16.924 1.00 89.38 97 ASP A N 1
ATOM 707 C CA . ASP A 1 97 ? -15.845 -0.013 16.808 1.00 89.38 97 ASP A CA 1
ATOM 708 C C . ASP A 1 97 ? -15.036 -1.311 16.853 1.00 89.38 97 ASP A C 1
ATOM 710 O O . ASP A 1 97 ? -14.121 -1.500 16.053 1.00 89.38 97 ASP A O 1
ATOM 714 N N . GLU A 1 98 ? -15.396 -2.256 17.725 1.00 88.25 98 GLU A N 1
ATOM 715 C CA . GLU A 1 98 ? -14.762 -3.577 17.769 1.00 88.25 98 GLU A CA 1
ATOM 716 C C . GLU A 1 98 ? -14.962 -4.376 16.473 1.00 88.25 98 GLU A C 1
ATOM 718 O O . GLU A 1 98 ? -14.052 -5.084 16.018 1.00 88.25 98 GLU A O 1
ATOM 723 N N . ALA A 1 99 ? -16.153 -4.295 15.873 1.00 90.50 99 ALA 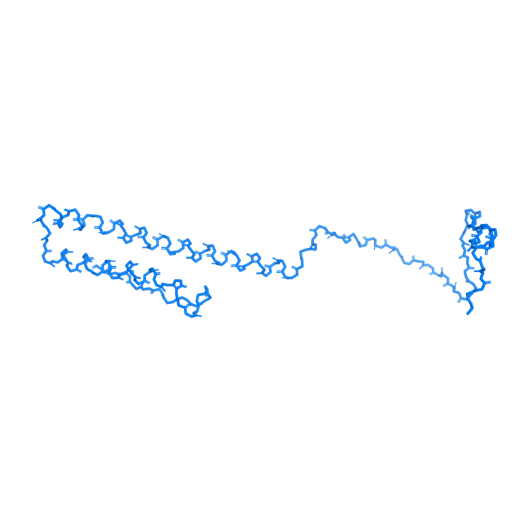A N 1
ATOM 724 C CA . ALA A 1 99 ? -16.444 -4.942 14.599 1.00 90.50 99 ALA A CA 1
ATOM 725 C C . ALA A 1 99 ? -15.623 -4.306 13.468 1.00 90.50 99 ALA A C 1
ATOM 727 O O . ALA A 1 99 ? -14.970 -5.026 12.702 1.00 90.50 99 ALA A O 1
ATOM 728 N N . 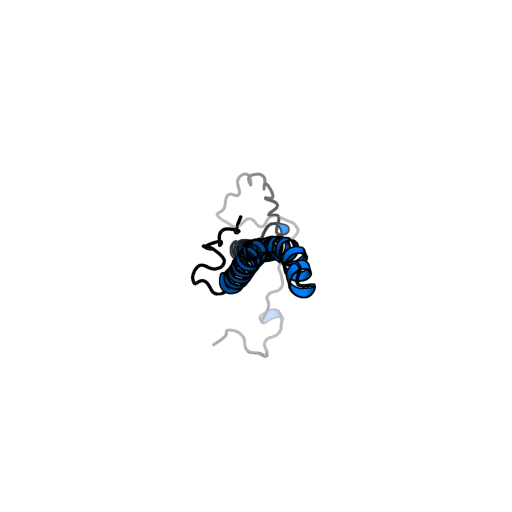ARG A 1 100 ? -15.571 -2.970 13.417 1.00 89.62 100 ARG A N 1
ATOM 729 C CA . ARG A 1 100 ? -14.764 -2.203 12.458 1.00 89.62 100 ARG A CA 1
ATOM 730 C C . ARG A 1 100 ? -13.277 -2.490 12.632 1.00 89.62 100 ARG A C 1
ATOM 732 O O . ARG A 1 100 ? -12.601 -2.799 11.653 1.00 89.62 100 ARG A O 1
ATOM 739 N N . LEU A 1 101 ? -12.768 -2.523 13.861 1.00 89.75 101 LEU A N 1
ATOM 740 C CA . LEU A 1 101 ? -11.378 -2.862 14.172 1.00 89.75 101 LEU A CA 1
ATOM 741 C C . LEU A 1 101 ? -11.012 -4.269 13.672 1.00 89.75 101 LEU A C 1
ATOM 743 O O . LEU A 1 101 ? -9.947 -4.467 13.081 1.00 89.75 101 LEU A O 1
ATOM 747 N N . LYS A 1 102 ? -11.900 -5.258 13.852 1.00 89.75 102 LYS A N 1
ATOM 748 C CA . LYS A 1 102 ? -11.717 -6.619 13.311 1.00 89.75 102 LYS A CA 1
ATOM 749 C C . LYS A 1 102 ? -11.701 -6.626 11.780 1.00 89.75 102 LYS A C 1
ATOM 751 O O . LYS A 1 102 ? -10.871 -7.328 11.197 1.00 89.75 102 LYS A O 1
ATOM 756 N N . LEU A 1 103 ? -12.580 -5.863 11.128 1.00 91.19 103 LEU A N 1
ATOM 757 C CA . LEU A 1 103 ? -12.619 -5.738 9.667 1.00 91.19 103 LEU A CA 1
ATOM 758 C C . LEU A 1 103 ? -11.342 -5.089 9.120 1.00 91.19 103 LEU A C 1
ATOM 760 O O . LEU A 1 103 ? -10.716 -5.648 8.221 1.00 91.19 103 LEU A O 1
ATOM 764 N N . TRP A 1 104 ? -10.895 -3.982 9.711 1.00 91.31 104 TRP A N 1
ATOM 765 C CA . TRP A 1 104 ? -9.656 -3.310 9.322 1.00 91.31 104 TRP A CA 1
ATOM 766 C C . TRP A 1 104 ? -8.416 -4.187 9.543 1.00 91.31 104 TRP A C 1
ATOM 768 O O . TRP A 1 104 ? -7.541 -4.256 8.677 1.00 91.31 104 TRP A O 1
ATOM 778 N N . LYS A 1 105 ? -8.350 -4.943 10.648 1.00 89.62 105 LYS A N 1
ATOM 779 C CA . LYS A 1 105 ? -7.275 -5.927 10.882 1.00 89.62 105 LYS A CA 1
ATOM 780 C C . LYS A 1 105 ? -7.278 -7.033 9.822 1.00 89.62 105 LYS A C 1
ATOM 782 O O . LYS A 1 105 ? -6.213 -7.371 9.305 1.00 89.62 105 LYS A O 1
ATOM 787 N N . LYS A 1 106 ? -8.451 -7.564 9.448 1.00 89.56 106 LYS A N 1
ATOM 788 C CA . LYS A 1 106 ? -8.582 -8.533 8.341 1.00 89.56 106 LYS A CA 1
ATOM 789 C C . LYS A 1 106 ? -8.117 -7.936 7.013 1.00 89.56 106 LYS A C 1
ATOM 791 O O . LYS A 1 106 ? -7.364 -8.594 6.302 1.00 89.56 106 LYS A O 1
ATOM 796 N N . TYR A 1 107 ? -8.503 -6.696 6.717 1.00 90.50 107 TYR A N 1
ATOM 797 C CA . TYR A 1 107 ? -8.060 -5.966 5.530 1.00 90.50 107 TYR A CA 1
ATOM 798 C C . TYR A 1 107 ? -6.529 -5.822 5.487 1.00 90.50 107 TYR A C 1
ATOM 800 O O . TYR A 1 107 ? -5.909 -6.159 4.483 1.00 90.50 107 TYR A O 1
ATOM 808 N N . ARG A 1 108 ? -5.883 -5.445 6.600 1.00 89.12 108 ARG A N 1
ATOM 809 C CA . ARG A 1 108 ? -4.413 -5.351 6.689 1.00 89.12 108 ARG A CA 1
ATOM 810 C C . ARG A 1 108 ? -3.709 -6.699 6.491 1.00 89.12 108 ARG A C 1
ATOM 812 O O . ARG A 1 108 ? -2.637 -6.758 5.882 1.00 89.12 108 ARG A O 1
ATOM 819 N N . VAL A 1 109 ? -4.300 -7.788 6.988 1.00 88.06 109 VAL A N 1
ATOM 820 C CA . VAL A 1 109 ? -3.792 -9.151 6.754 1.00 88.06 109 VAL A CA 1
ATOM 821 C C . VAL A 1 109 ? -3.956 -9.538 5.286 1.00 88.06 109 VAL A C 1
ATOM 823 O O . VAL A 1 109 ? -3.007 -10.046 4.699 1.00 88.06 109 VAL A O 1
ATOM 826 N N . ALA A 1 110 ? -5.103 -9.244 4.670 1.00 88.12 110 ALA A N 1
ATOM 827 C CA . ALA A 1 110 ? -5.326 -9.480 3.246 1.00 88.12 110 ALA A CA 1
ATOM 828 C C . ALA A 1 110 ? -4.325 -8.695 2.381 1.00 88.12 110 ALA A C 1
ATOM 830 O O . ALA A 1 110 ? -3.678 -9.288 1.526 1.00 88.12 110 ALA A O 1
ATOM 831 N N . LEU A 1 111 ? -4.092 -7.409 2.681 1.00 87.19 111 LEU A N 1
ATOM 832 C CA . LEU A 1 111 ? -3.053 -6.599 2.030 1.00 87.19 111 LEU A CA 1
ATOM 833 C C . LEU A 1 111 ? -1.646 -7.176 2.208 1.00 87.19 111 LEU A C 1
ATOM 835 O O . LEU A 1 111 ? -0.806 -7.029 1.330 1.00 87.19 111 LEU A O 1
ATOM 839 N N . SER A 1 112 ? -1.369 -7.829 3.338 1.00 86.69 112 SER A N 1
ATOM 840 C CA . SER A 1 112 ? -0.079 -8.492 3.555 1.00 86.69 112 SER A CA 1
ATOM 841 C C . SER A 1 112 ? 0.106 -9.763 2.738 1.00 86.69 112 SER A C 1
ATOM 843 O O . SER A 1 112 ? 1.247 -10.104 2.455 1.00 86.69 112 SER A O 1
ATOM 845 N N . ARG A 1 113 ? -0.995 -10.402 2.332 1.00 86.38 113 ARG A N 1
ATOM 846 C CA . ARG A 1 113 ? -1.009 -11.594 1.475 1.00 86.38 113 ARG A CA 1
ATOM 847 C C . ARG A 1 113 ? -1.046 -11.273 -0.018 1.00 86.38 113 ARG A C 1
ATOM 849 O O . ARG A 1 113 ? -0.849 -12.163 -0.829 1.00 86.38 113 ARG A O 1
ATOM 856 N N . VAL A 1 114 ? -1.282 -10.015 -0.397 1.00 84.31 114 VAL A N 1
ATOM 857 C CA . VAL A 1 114 ? -1.209 -9.546 -1.793 1.00 84.31 114 VAL A CA 1
ATOM 858 C C . VAL A 1 114 ? 0.083 -9.960 -2.519 1.00 84.31 114 VAL A C 1
ATOM 860 O O . VAL A 1 114 ? -0.030 -10.506 -3.614 1.00 84.31 114 VAL A O 1
ATOM 863 N N . PRO A 1 115 ? 1.293 -9.778 -1.953 1.00 81.00 115 PRO A N 1
ATOM 864 C CA . PRO A 1 115 ? 2.526 -10.226 -2.607 1.00 81.00 115 PRO A CA 1
ATOM 865 C C . PRO A 1 115 ? 2.677 -11.753 -2.697 1.00 81.00 115 PRO A C 1
ATOM 867 O O . PRO A 1 115 ? 3.554 -12.225 -3.410 1.00 81.00 115 PRO A O 1
ATOM 870 N N . GLU A 1 116 ? 1.852 -12.524 -1.983 1.00 81.69 116 GLU A N 1
ATOM 871 C CA . GLU A 1 116 ? 1.851 -13.993 -2.017 1.00 81.69 116 GLU A CA 1
ATOM 872 C C . GLU A 1 116 ? 0.895 -14.557 -3.092 1.00 81.69 116 GLU A C 1
ATOM 874 O O . GLU A 1 116 ? 0.806 -15.773 -3.251 1.00 81.69 116 GLU A O 1
ATOM 879 N N . GLN A 1 117 ? 0.160 -13.707 -3.823 1.00 82.50 117 GLN A N 1
ATOM 880 C CA . GLN A 1 117 ? -0.757 -14.138 -4.885 1.00 82.50 117 GLN A CA 1
ATOM 881 C C . GLN A 1 117 ? 0.011 -14.617 -6.134 1.00 82.50 117 GLN A C 1
ATOM 883 O O . GLN A 1 117 ? 0.981 -13.982 -6.545 1.00 82.50 117 GLN A O 1
ATOM 888 N N . GLU A 1 118 ? -0.470 -15.680 -6.796 1.00 71.50 118 GLU A N 1
ATOM 889 C CA . GLU A 1 118 ? 0.146 -16.250 -8.017 1.00 71.50 118 GLU A CA 1
ATOM 890 C C . GLU A 1 118 ? 0.199 -15.275 -9.213 1.00 71.50 118 GLU A C 1
ATOM 892 O O . GLU A 1 118 ? 0.952 -15.506 -10.156 1.00 71.50 118 GLU A O 1
ATOM 897 N N . GLY A 1 119 ? -0.555 -14.170 -9.170 1.00 71.75 119 GLY A N 1
ATOM 898 C CA . GLY A 1 119 ? -0.558 -13.120 -10.194 1.00 71.75 119 GLY A CA 1
ATOM 899 C C . GLY A 1 119 ? 0.367 -11.935 -9.902 1.00 71.75 119 GLY A C 1
ATOM 900 O O . GLY A 1 119 ? 0.545 -11.074 -10.764 1.00 71.75 119 GLY A O 1
ATOM 901 N N . TYR A 1 120 ? 0.989 -11.864 -8.723 1.00 74.69 120 TYR A N 1
ATOM 902 C CA . TYR A 1 120 ? 1.844 -10.735 -8.367 1.00 74.69 120 TYR A CA 1
ATOM 903 C C . TYR A 1 120 ? 3.084 -10.656 -9.276 1.00 74.69 120 TYR A C 1
ATOM 905 O O . TYR A 1 120 ? 3.752 -11.671 -9.490 1.00 74.69 120 TYR A O 1
ATOM 913 N N . PRO A 1 121 ? 3.477 -9.465 -9.765 1.00 74.50 121 PRO A N 1
ATOM 914 C CA . PRO A 1 121 ? 2.843 -8.141 -9.635 1.00 74.50 121 PRO A CA 1
ATOM 915 C C . PRO A 1 121 ? 1.889 -7.751 -10.791 1.00 74.50 121 PRO A C 1
ATOM 917 O O . PRO A 1 121 ? 1.466 -6.601 -10.858 1.00 74.50 121 PRO A O 1
ATOM 920 N N . ASN A 1 122 ? 1.581 -8.658 -11.724 1.00 73.38 122 ASN A N 1
ATOM 921 C CA . ASN A 1 122 ? 0.826 -8.355 -12.950 1.00 73.38 122 ASN A CA 1
ATOM 922 C C . ASN A 1 122 ? -0.702 -8.333 -12.749 1.00 73.38 122 ASN A C 1
ATOM 924 O O . ASN A 1 122 ? -1.376 -7.446 -13.266 1.00 73.38 122 ASN A O 1
ATOM 928 N N . GLU A 1 123 ? -1.245 -9.285 -11.992 1.00 75.81 123 GLU A N 1
ATOM 929 C CA . GLU A 1 123 ? -2.668 -9.412 -11.665 1.00 75.81 123 GLU A CA 1
ATOM 930 C C . GLU A 1 123 ? -2.819 -9.505 -10.146 1.00 75.81 123 GLU A C 1
ATOM 932 O O . GLU A 1 123 ? -2.441 -10.496 -9.522 1.00 75.81 123 GLU A O 1
ATOM 937 N N . ILE A 1 124 ? -3.335 -8.434 -9.542 1.00 80.75 124 ILE A N 1
ATOM 938 C CA . ILE A 1 124 ? -3.466 -8.303 -8.091 1.00 80.75 124 ILE A CA 1
ATOM 939 C C . ILE A 1 124 ? -4.934 -8.116 -7.737 1.00 80.75 124 ILE A C 1
ATOM 941 O O . ILE A 1 124 ? -5.542 -7.112 -8.119 1.00 80.75 124 ILE A O 1
ATOM 945 N N . ASP A 1 125 ? -5.479 -9.041 -6.948 1.00 81.75 125 ASP A N 1
ATOM 946 C CA . ASP A 1 125 ? -6.780 -8.850 -6.320 1.00 81.75 125 ASP A CA 1
ATOM 947 C C . ASP A 1 125 ? -6.613 -7.955 -5.088 1.00 81.75 125 ASP A C 1
ATOM 949 O O . ASP A 1 125 ? -6.023 -8.342 -4.069 1.00 81.75 125 ASP A O 1
ATOM 953 N N . TRP A 1 126 ? -7.076 -6.711 -5.211 1.00 81.75 126 TRP A N 1
ATOM 954 C CA . TRP A 1 126 ? -7.027 -5.745 -4.124 1.00 81.75 126 TRP A CA 1
ATOM 955 C C . TRP A 1 126 ? -8.240 -5.932 -3.212 1.00 81.75 126 TRP A C 1
ATOM 957 O O . TRP A 1 126 ? -9.372 -5.778 -3.676 1.00 81.75 126 TRP A O 1
ATOM 967 N N . PRO A 1 127 ? -8.043 -6.169 -1.902 1.00 83.62 127 PRO A N 1
ATOM 968 C CA . PRO A 1 127 ? -9.165 -6.254 -0.982 1.00 83.62 127 PRO A CA 1
ATOM 969 C C . PRO A 1 127 ? -9.930 -4.921 -0.940 1.00 83.62 127 PRO A C 1
ATOM 971 O O . PRO A 1 127 ? -9.354 -3.845 -1.138 1.00 83.62 127 PRO A O 1
ATOM 974 N N . ALA A 1 128 ? -11.234 -4.982 -0.666 1.00 82.50 128 ALA A N 1
ATOM 975 C CA . ALA A 1 128 ? -12.057 -3.791 -0.481 1.00 82.50 128 ALA A CA 1
ATOM 976 C C . ALA A 1 128 ? -11.876 -3.224 0.941 1.00 82.50 128 ALA A C 1
ATOM 978 O O . ALA A 1 128 ? -11.886 -3.999 1.906 1.00 82.50 128 ALA A O 1
ATOM 979 N N . PRO A 1 129 ? -11.720 -1.896 1.099 1.00 80.81 129 PRO A N 1
ATOM 980 C CA . PRO A 1 129 ? -11.681 -1.279 2.416 1.00 80.81 129 PRO A CA 1
ATOM 981 C C . PRO A 1 129 ? -13.056 -1.407 3.098 1.00 80.81 129 PRO A C 1
ATOM 983 O O . PRO A 1 129 ? -14.082 -1.220 2.438 1.00 80.81 129 PRO A O 1
ATOM 986 N N . PRO A 1 130 ? -13.107 -1.736 4.399 1.00 77.81 130 PRO A N 1
ATOM 987 C CA . PRO A 1 130 ? -14.360 -1.743 5.149 1.00 77.81 130 PRO A CA 1
ATOM 988 C C . PRO A 1 130 ? -14.871 -0.308 5.382 1.00 77.81 130 PRO A C 1
ATOM 990 O O . PRO A 1 130 ? -14.068 0.615 5.517 1.00 77.81 130 PRO A O 1
ATOM 993 N N . ALA A 1 131 ? -16.197 -0.133 5.413 1.00 68.12 131 ALA A N 1
ATOM 994 C CA . ALA A 1 131 ? -16.872 1.143 5.695 1.00 68.12 131 ALA A CA 1
ATOM 995 C C . ALA A 1 131 ? -16.967 1.422 7.211 1.00 68.12 131 ALA A C 1
ATOM 997 O O . ALA A 1 131 ? -17.173 0.453 7.976 1.00 68.12 131 ALA A O 1
#

Radius of gyration: 36.64 Å; chains: 1; bounding box: 82×39×90 Å

pLDDT: mean 75.48, std 14.35, range [47.12, 93.06]